Protein AF-A0A820L367-F1 (afdb_monomer_lite)

pLDDT: mean 87.92, std 12.76, range [45.09, 97.94]

Structure (mmCIF, N/CA/C/O backbone):
data_AF-A0A820L367-F1
#
_entry.id   AF-A0A820L367-F1
#
loop_
_atom_site.group_PDB
_atom_site.id
_atom_site.type_symbol
_atom_site.label_atom_id
_atom_site.label_alt_id
_atom_site.label_comp_id
_atom_site.label_asym_id
_atom_site.label_entity_id
_atom_site.label_seq_id
_atom_site.pdbx_PDB_ins_code
_atom_site.Cartn_x
_atom_site.Cartn_y
_atom_site.Cartn_z
_atom_site.occupancy
_atom_site.B_iso_or_equiv
_atom_site.auth_seq_id
_atom_site.auth_comp_id
_atom_site.auth_asym_id
_atom_site.auth_atom_id
_atom_site.pdbx_PDB_model_num
ATOM 1 N N . MET A 1 1 ? -5.774 -18.239 2.235 1.00 58.19 1 MET A N 1
ATOM 2 C CA . MET A 1 1 ? -4.894 -18.048 3.424 1.00 58.19 1 MET A CA 1
ATOM 3 C C . MET A 1 1 ? -3.807 -19.113 3.597 1.00 58.19 1 MET A C 1
ATOM 5 O O . MET A 1 1 ? -2.748 -18.811 4.132 1.00 58.19 1 MET A O 1
ATOM 9 N N . TYR A 1 2 ? -4.041 -20.343 3.139 1.00 55.53 2 TYR A N 1
ATOM 10 C CA . TYR A 1 2 ? -3.082 -21.449 3.206 1.00 55.53 2 TYR A CA 1
ATOM 11 C C . TYR A 1 2 ? -1.664 -21.078 2.723 1.00 55.53 2 TYR A C 1
ATOM 13 O O . TYR A 1 2 ? -0.696 -21.352 3.420 1.00 55.53 2 TYR A O 1
ATOM 21 N N . LEU A 1 3 ? -1.540 -20.359 1.598 1.00 59.00 3 LEU A N 1
ATOM 22 C CA . LEU A 1 3 ? -0.244 -19.939 1.043 1.00 59.00 3 LEU A CA 1
ATOM 23 C C . LEU A 1 3 ? 0.521 -18.948 1.932 1.00 59.00 3 LEU A C 1
ATOM 25 O O . LEU A 1 3 ? 1.720 -19.120 2.121 1.00 59.00 3 LEU A O 1
ATOM 29 N N . ASN A 1 4 ? -0.157 -17.948 2.513 1.00 59.75 4 ASN A N 1
ATOM 30 C CA . ASN A 1 4 ? 0.476 -17.022 3.458 1.00 59.75 4 ASN A CA 1
ATOM 31 C C . ASN A 1 4 ? 0.991 -17.784 4.681 1.00 59.75 4 ASN A C 1
ATOM 33 O O . ASN A 1 4 ? 2.143 -17.606 5.058 1.00 59.75 4 ASN A O 1
ATOM 37 N N . THR A 1 5 ? 0.187 -18.695 5.234 1.00 59.09 5 THR A N 1
ATOM 38 C CA . THR A 1 5 ? 0.571 -19.521 6.390 1.00 59.09 5 THR A CA 1
ATOM 39 C C . THR A 1 5 ? 1.739 -20.445 6.089 1.00 59.09 5 THR A C 1
ATOM 41 O O . THR A 1 5 ? 2.676 -20.507 6.881 1.00 59.09 5 THR A O 1
ATOM 44 N N . LEU A 1 6 ? 1.738 -21.103 4.928 1.00 62.34 6 LEU A N 1
ATOM 45 C CA . LEU A 1 6 ? 2.869 -21.914 4.479 1.00 62.34 6 LEU A CA 1
ATOM 46 C C . LEU A 1 6 ? 4.133 -21.078 4.229 1.00 62.34 6 LEU A C 1
ATOM 48 O O . LEU A 1 6 ? 5.236 -21.568 4.443 1.00 62.34 6 LEU A O 1
ATOM 52 N N . ALA A 1 7 ? 3.984 -19.813 3.833 1.00 59.19 7 ALA A N 1
ATOM 53 C CA . ALA A 1 7 ? 5.080 -18.855 3.692 1.00 59.19 7 ALA A CA 1
ATOM 54 C C . ALA A 1 7 ? 5.467 -18.154 5.017 1.00 59.19 7 ALA A C 1
ATOM 56 O O . ALA A 1 7 ? 6.222 -17.181 4.994 1.00 59.19 7 ALA A O 1
ATOM 57 N N . GLY A 1 8 ? 4.948 -18.607 6.167 1.00 50.41 8 GLY A N 1
ATOM 58 C CA . GLY A 1 8 ? 5.263 -18.056 7.492 1.00 50.41 8 GLY A CA 1
ATOM 59 C C . GLY A 1 8 ? 4.553 -16.739 7.850 1.00 50.41 8 GLY A C 1
ATOM 60 O O . GLY A 1 8 ? 4.980 -16.050 8.773 1.00 50.41 8 GLY A O 1
ATOM 61 N N . ARG A 1 9 ? 3.481 -16.366 7.138 1.00 57.47 9 ARG A N 1
ATOM 62 C CA . ARG A 1 9 ? 2.658 -15.152 7.342 1.00 57.47 9 ARG A CA 1
ATOM 63 C C . ARG A 1 9 ? 1.236 -15.515 7.824 1.00 57.47 9 ARG A C 1
ATOM 65 O O . ARG A 1 9 ? 0.708 -16.559 7.453 1.00 57.47 9 ARG A O 1
ATOM 72 N N . SER A 1 10 ? 0.592 -14.687 8.656 1.00 59.78 10 SER A N 1
ATOM 73 C CA . SER A 1 10 ? -0.723 -15.000 9.273 1.00 59.78 10 SER A CA 1
ATOM 74 C C . SER A 1 10 ? -1.920 -14.225 8.652 1.00 59.78 10 SER A C 1
ATOM 76 O O . SER A 1 10 ? -1.822 -13.808 7.503 1.00 59.78 10 SER A O 1
ATOM 78 N N . TYR A 1 11 ? -3.084 -14.164 9.320 1.00 46.75 11 TYR A N 1
ATOM 79 C CA . TYR A 1 11 ? -4.404 -14.587 8.809 1.00 46.75 11 TYR A CA 1
ATOM 80 C C . TYR A 1 11 ? -5.253 -13.645 7.897 1.00 46.75 11 TYR A C 1
ATOM 82 O O . TYR A 1 11 ? -5.722 -12.598 8.316 1.00 46.75 11 TYR A O 1
ATOM 90 N N . ASN A 1 12 ? -5.652 -14.220 6.751 1.00 49.00 12 ASN A N 1
ATOM 91 C CA . ASN A 1 12 ? -6.914 -14.132 5.972 1.00 49.00 12 ASN A CA 1
ATOM 92 C C . ASN A 1 12 ? -6.973 -13.388 4.617 1.00 49.00 12 ASN A C 1
ATOM 94 O O . ASN A 1 12 ? -6.524 -12.271 4.440 1.00 49.00 12 ASN A O 1
ATOM 98 N N . ASP A 1 13 ? -7.542 -14.090 3.632 1.00 45.81 13 ASP A N 1
ATOM 99 C CA . ASP A 1 13 ? -7.414 -13.940 2.176 1.00 45.81 13 ASP A CA 1
ATOM 100 C C . ASP A 1 13 ? -8.784 -13.653 1.557 1.00 45.81 13 ASP A C 1
ATOM 102 O O . ASP A 1 13 ? -9.712 -14.431 1.779 1.00 45.81 13 ASP A O 1
ATOM 106 N N . LEU A 1 14 ? -8.896 -12.559 0.800 1.00 45.09 14 LEU A N 1
ATOM 107 C CA . LEU A 1 14 ? -10.107 -12.158 0.086 1.00 45.09 14 LEU A CA 1
ATOM 108 C C . LEU A 1 14 ? -9.726 -11.725 -1.331 1.00 45.09 14 LEU A C 1
ATOM 110 O O . LEU A 1 14 ? -9.520 -10.550 -1.627 1.00 45.09 14 LEU A O 1
ATOM 114 N N . MET A 1 15 ? -9.566 -12.721 -2.203 1.00 45.22 15 MET A N 1
ATOM 115 C CA . MET A 1 15 ? -9.217 -12.555 -3.614 1.00 45.22 15 MET A CA 1
ATOM 116 C C . MET A 1 15 ? -10.324 -11.835 -4.390 1.00 45.22 15 MET A C 1
ATOM 118 O O . MET A 1 15 ? -11.175 -12.472 -5.009 1.00 45.22 15 MET A O 1
ATOM 122 N N . GLN A 1 16 ? -10.284 -10.503 -4.334 1.00 53.81 16 GLN A N 1
ATOM 123 C CA . GLN A 1 16 ? -10.557 -9.544 -5.408 1.00 53.81 16 GLN A CA 1
ATOM 124 C C . GLN A 1 16 ? -10.533 -8.135 -4.807 1.00 53.81 16 GLN A C 1
ATOM 126 O O . GLN A 1 16 ? -11.419 -7.740 -4.053 1.00 53.81 16 GLN A O 1
ATOM 131 N N . TYR A 1 17 ? -9.485 -7.378 -5.124 1.00 64.88 17 TYR A N 1
ATOM 132 C CA . TYR A 1 17 ? -9.283 -6.034 -4.593 1.00 64.88 17 TYR A CA 1
ATOM 133 C C . TYR A 1 17 ? -9.953 -5.024 -5.525 1.00 64.88 17 TYR A C 1
ATOM 135 O O . TYR A 1 17 ? -9.602 -5.008 -6.711 1.00 64.88 17 TYR A O 1
ATOM 143 N N . PRO A 1 18 ? -10.867 -4.169 -5.033 1.00 68.38 18 PRO A N 1
ATOM 144 C CA . PRO A 1 18 ? -11.334 -3.034 -5.812 1.00 68.38 18 PRO A CA 1
ATOM 145 C C . PRO A 1 18 ? -10.136 -2.166 -6.216 1.00 68.38 18 PRO A C 1
ATOM 147 O O . PRO A 1 18 ? -9.280 -1.834 -5.394 1.00 68.38 18 PRO A O 1
ATOM 150 N N . ALA A 1 19 ? -10.062 -1.831 -7.496 1.00 77.12 19 ALA A N 1
ATOM 151 C CA . ALA A 1 19 ? -9.142 -0.844 -8.056 1.00 77.12 19 ALA A CA 1
ATOM 152 C C . ALA A 1 19 ? -9.868 0.465 -8.415 1.00 77.12 19 ALA A C 1
ATOM 154 O O . ALA A 1 19 ? -9.225 1.453 -8.772 1.00 77.12 19 ALA A O 1
ATOM 155 N N . ASP A 1 20 ? -11.198 0.461 -8.313 1.00 83.88 20 ASP A N 1
ATOM 156 C CA . ASP A 1 20 ? -12.072 1.600 -8.543 1.00 83.88 20 ASP A CA 1
ATOM 157 C C . ASP A 1 20 ? -12.433 2.271 -7.215 1.00 83.88 20 ASP A C 1
ATOM 159 O O . ASP A 1 20 ? -13.020 1.660 -6.323 1.00 83.88 20 ASP A O 1
ATOM 163 N N . TYR A 1 21 ? -12.053 3.539 -7.089 1.00 86.88 21 TYR A N 1
ATOM 164 C CA . TYR A 1 21 ? -12.342 4.386 -5.931 1.00 86.88 21 TYR A CA 1
ATOM 165 C C . TYR A 1 21 ? -12.917 5.744 -6.359 1.00 86.88 21 TYR A C 1
ATOM 167 O O . TYR A 1 21 ? -12.902 6.707 -5.586 1.00 86.88 21 TYR A O 1
ATOM 175 N N . ASP A 1 22 ? -13.355 5.848 -7.614 1.00 87.00 22 ASP A N 1
ATOM 176 C CA . ASP A 1 22 ? -13.909 7.065 -8.206 1.00 87.00 22 ASP A CA 1
ATOM 177 C C . ASP A 1 22 ? -15.435 7.000 -8.277 1.00 87.00 22 ASP A C 1
ATOM 179 O O . ASP A 1 22 ? -16.114 8.008 -8.060 1.00 87.00 22 ASP A O 1
ATOM 183 N N . ASN A 1 23 ? -15.978 5.813 -8.550 1.00 87.19 23 ASN A N 1
ATOM 184 C CA . ASN A 1 23 ? -17.412 5.623 -8.685 1.00 87.19 23 ASN A CA 1
ATOM 185 C C . ASN A 1 23 ? -18.117 5.550 -7.325 1.00 87.19 23 ASN A C 1
ATOM 187 O O . ASN A 1 23 ? -17.621 4.969 -6.361 1.00 87.19 23 ASN A O 1
ATOM 191 N N . LYS A 1 24 ? -19.324 6.128 -7.259 1.00 88.69 24 LYS A N 1
ATOM 192 C CA . LYS A 1 24 ? -20.185 6.052 -6.063 1.00 88.69 24 LYS A CA 1
ATOM 193 C C . LYS A 1 24 ? -20.695 4.635 -5.802 1.00 88.69 24 LYS A C 1
ATOM 195 O O . LYS A 1 24 ? -20.961 4.286 -4.657 1.00 88.69 24 LYS A O 1
ATOM 200 N N . GLU A 1 25 ? -20.841 3.850 -6.864 1.00 89.31 25 GLU A N 1
ATOM 201 C CA . GLU A 1 25 ? -21.297 2.467 -6.829 1.00 89.31 25 GLU A CA 1
ATOM 202 C C . GLU A 1 25 ? -20.261 1.580 -7.514 1.00 89.31 25 GLU A C 1
ATOM 204 O O . GLU A 1 25 ? -19.765 1.906 -8.594 1.00 89.31 25 GLU A O 1
ATOM 209 N N . LEU A 1 26 ? -19.940 0.451 -6.885 1.00 87.19 26 LEU A N 1
ATOM 210 C CA . LEU A 1 26 ? -18.995 -0.520 -7.420 1.00 87.19 26 LEU A CA 1
ATOM 211 C C . LEU A 1 26 ? -19.738 -1.588 -8.214 1.00 87.19 26 LEU A C 1
ATOM 213 O O . LEU A 1 26 ? -20.516 -2.365 -7.658 1.00 87.19 26 LEU A O 1
ATOM 217 N N . ASN A 1 27 ? -19.455 -1.671 -9.513 1.00 87.31 27 ASN A N 1
ATOM 218 C CA . ASN A 1 27 ? -19.957 -2.758 -10.340 1.00 87.31 27 ASN A CA 1
ATOM 219 C C . ASN A 1 27 ? -19.082 -4.010 -10.174 1.00 87.31 27 ASN A C 1
ATOM 221 O O . ASN A 1 27 ? -18.130 -4.224 -10.919 1.00 87.31 27 ASN A O 1
ATOM 225 N N . LEU A 1 28 ? -19.459 -4.884 -9.243 1.00 86.31 28 LEU A N 1
ATOM 226 C CA . LEU A 1 28 ? -18.729 -6.125 -8.950 1.00 86.31 28 LEU A CA 1
ATOM 227 C C . LEU A 1 28 ? -18.792 -7.181 -10.069 1.00 86.31 28 LEU A C 1
ATOM 229 O O . LEU A 1 28 ? -18.174 -8.233 -9.951 1.00 86.31 28 LEU A O 1
ATOM 233 N N . THR A 1 29 ? -19.535 -6.926 -11.148 1.00 87.19 29 THR A N 1
ATOM 234 C CA . THR A 1 29 ? -19.555 -7.799 -12.335 1.00 87.19 29 THR A CA 1
ATOM 235 C C . THR A 1 29 ? -18.619 -7.316 -13.435 1.00 87.19 29 THR A C 1
ATOM 237 O O . THR A 1 29 ? -18.334 -8.070 -14.363 1.00 87.19 29 THR A O 1
ATOM 240 N N . ASN A 1 30 ? -18.124 -6.078 -13.341 1.00 86.44 30 ASN A N 1
ATOM 241 C CA . ASN A 1 30 ? -17.187 -5.527 -14.303 1.00 86.44 30 ASN A CA 1
ATOM 242 C C . ASN A 1 30 ? -15.747 -5.907 -13.912 1.00 86.44 30 ASN A C 1
ATOM 244 O O . ASN A 1 30 ? -15.259 -5.436 -12.884 1.00 86.44 30 ASN A O 1
ATOM 248 N N . PRO A 1 31 ? -15.016 -6.683 -14.734 1.00 86.06 31 PRO A N 1
ATOM 249 C CA . PRO A 1 31 ? -13.629 -7.037 -14.444 1.00 86.06 31 PRO A CA 1
ATOM 250 C C . PRO A 1 31 ? -12.712 -5.823 -14.247 1.00 86.06 31 PRO A C 1
ATOM 252 O O . PRO A 1 31 ? -11.756 -5.909 -13.484 1.00 86.06 31 PRO A O 1
ATOM 255 N N . SER A 1 32 ? -13.010 -4.679 -14.880 1.00 87.06 32 SER A N 1
ATOM 256 C CA . SER A 1 32 ? -12.196 -3.463 -14.740 1.00 87.06 32 SER A CA 1
ATOM 257 C C . SER A 1 32 ? -12.329 -2.783 -13.375 1.00 87.06 32 SER A C 1
ATOM 259 O O . SER A 1 32 ? -11.547 -1.889 -13.069 1.00 87.06 32 SER A O 1
ATOM 261 N N . THR A 1 33 ? -13.320 -3.167 -12.565 1.00 86.69 33 THR A N 1
ATOM 262 C CA . THR A 1 33 ? -13.466 -2.700 -11.178 1.00 86.69 33 THR A CA 1
ATOM 263 C C . THR A 1 33 ? -12.407 -3.319 -10.269 1.00 86.69 33 THR A C 1
ATOM 265 O O . THR A 1 33 ? -12.091 -2.762 -9.215 1.00 86.69 33 THR A O 1
ATOM 268 N N . PHE A 1 34 ? -11.828 -4.447 -10.674 1.00 87.19 34 PHE A N 1
ATOM 269 C CA . PHE A 1 34 ? -10.863 -5.190 -9.884 1.00 87.19 34 PHE A CA 1
ATOM 270 C C . PHE A 1 34 ? -9.436 -4.946 -10.353 1.00 87.19 34 PHE A C 1
ATOM 272 O O . PHE A 1 34 ? -9.152 -4.702 -11.525 1.00 87.19 34 PHE A O 1
ATOM 279 N N . ARG A 1 35 ? -8.515 -5.062 -9.402 1.00 90.62 35 ARG A N 1
ATOM 280 C CA . ARG A 1 35 ? -7.084 -5.095 -9.666 1.00 90.62 35 ARG A CA 1
ATOM 281 C C . ARG A 1 35 ? -6.715 -6.272 -10.575 1.00 90.62 35 ARG A C 1
ATOM 283 O O . ARG A 1 35 ? -7.164 -7.397 -10.360 1.00 90.62 35 ARG A O 1
ATOM 290 N N . ASP A 1 36 ? -5.764 -6.042 -11.479 1.00 89.69 36 ASP A N 1
ATOM 291 C CA . ASP A 1 36 ? -5.090 -7.119 -12.198 1.00 89.69 36 ASP A CA 1
ATOM 292 C C . ASP A 1 36 ? -4.094 -7.838 -11.270 1.00 89.69 36 ASP A C 1
ATOM 294 O O . ASP A 1 36 ? -2.973 -7.375 -11.026 1.00 89.69 36 ASP A O 1
ATOM 298 N N . LEU A 1 37 ? -4.527 -8.975 -10.723 1.00 88.62 37 LEU A N 1
ATOM 299 C CA . LEU A 1 37 ? -3.737 -9.812 -9.816 1.00 88.62 37 LEU A CA 1
ATOM 300 C C . LEU A 1 37 ? -2.605 -10.579 -10.510 1.00 88.62 37 LEU A C 1
ATOM 302 O O . LEU A 1 37 ? -1.744 -11.126 -9.824 1.00 88.62 37 LEU A O 1
ATOM 306 N N . SER A 1 38 ? -2.553 -10.590 -11.847 1.00 90.56 38 SER A N 1
ATOM 307 C CA . SER A 1 38 ? -1.404 -11.142 -12.577 1.00 90.56 38 SER A CA 1
ATOM 308 C C . SER A 1 38 ? -0.177 -10.224 -12.528 1.00 90.56 38 SER A C 1
ATOM 310 O O . SER A 1 38 ? 0.922 -10.634 -12.904 1.00 90.56 38 SER A O 1
ATOM 312 N N . LYS A 1 39 ? -0.348 -8.983 -12.047 1.00 93.25 39 LYS A N 1
ATOM 313 C CA . LYS A 1 39 ? 0.686 -7.948 -12.028 1.00 93.25 39 LYS A CA 1
ATOM 314 C C . LYS A 1 39 ? 1.010 -7.475 -10.604 1.00 93.25 39 LYS A C 1
ATOM 316 O O . LYS A 1 39 ? 0.110 -7.303 -9.772 1.00 93.25 39 LYS A O 1
ATOM 321 N N . PRO A 1 40 ? 2.289 -7.176 -10.307 1.00 94.62 40 PRO A N 1
ATOM 322 C CA . PRO A 1 40 ? 2.655 -6.505 -9.062 1.00 94.62 40 PRO A CA 1
ATOM 323 C C . PRO A 1 40 ? 2.081 -5.083 -9.013 1.00 94.62 40 PRO A C 1
ATOM 325 O O . PRO A 1 40 ? 1.645 -4.532 -10.029 1.00 94.62 40 PRO A O 1
ATOM 328 N N . MET A 1 41 ? 2.111 -4.463 -7.832 1.00 95.00 41 MET A N 1
ATOM 329 C CA . MET A 1 41 ? 1.578 -3.112 -7.635 1.00 95.00 41 MET A CA 1
ATOM 330 C C . MET A 1 41 ? 2.232 -2.087 -8.578 1.00 95.00 41 MET A C 1
ATOM 332 O O . MET A 1 41 ? 1.554 -1.290 -9.220 1.00 95.00 41 MET A O 1
ATOM 336 N N . GLY A 1 42 ? 3.551 -2.185 -8.766 1.00 95.88 42 GLY A N 1
ATOM 337 C CA . GLY A 1 42 ? 4.296 -1.314 -9.674 1.00 95.88 42 GLY A CA 1
ATOM 338 C C . GLY A 1 42 ? 4.032 -1.533 -11.170 1.00 95.88 42 GLY A C 1
ATOM 339 O O . GLY A 1 42 ? 4.666 -0.876 -11.984 1.00 95.88 42 GLY A O 1
ATOM 340 N N . ALA A 1 43 ? 3.142 -2.447 -11.556 1.00 96.81 43 ALA A N 1
ATOM 341 C CA . ALA A 1 43 ? 2.813 -2.725 -12.955 1.00 96.81 43 ALA A CA 1
ATOM 342 C C . ALA A 1 43 ? 1.308 -2.604 -13.255 1.00 96.81 43 ALA A C 1
ATOM 344 O O . ALA A 1 43 ? 0.853 -3.058 -14.301 1.00 96.81 43 ALA A O 1
ATOM 345 N N . GLN A 1 44 ? 0.526 -1.992 -12.359 1.00 95.31 44 GLN A N 1
ATOM 346 C CA . GLN A 1 44 ? -0.922 -1.834 -12.549 1.00 95.31 44 GLN A CA 1
ATOM 347 C C . GLN A 1 44 ? -1.280 -0.868 -13.688 1.00 95.31 44 GLN A C 1
ATOM 349 O O . GLN A 1 44 ? -2.349 -0.983 -14.281 1.00 95.31 44 GLN A O 1
ATOM 354 N N . THR A 1 45 ? -0.378 0.050 -14.044 1.00 95.44 45 THR A N 1
ATOM 355 C CA . THR A 1 45 ? -0.529 0.932 -15.210 1.00 95.44 45 THR A CA 1
ATOM 356 C C . THR A 1 45 ? 0.677 0.819 -16.138 1.00 95.44 45 THR A C 1
ATOM 358 O O . THR A 1 45 ? 1.797 0.559 -15.690 1.00 95.44 45 THR A O 1
ATOM 361 N N . ILE A 1 46 ? 0.453 1.007 -17.443 1.00 96.88 46 ILE A N 1
ATOM 362 C CA . ILE A 1 46 ? 1.503 0.851 -18.459 1.00 96.88 46 ILE A CA 1
ATOM 363 C C . ILE A 1 46 ? 2.628 1.876 -18.285 1.00 96.88 46 ILE A C 1
ATOM 365 O O . ILE A 1 46 ? 3.794 1.496 -18.265 1.00 96.88 46 ILE A O 1
ATOM 369 N N . ASP A 1 47 ? 2.290 3.147 -18.053 1.00 97.31 47 ASP A N 1
ATOM 370 C CA . ASP A 1 47 ? 3.276 4.214 -17.842 1.00 97.31 47 ASP A CA 1
ATOM 371 C C . ASP A 1 47 ? 4.181 3.900 -16.653 1.00 97.31 47 ASP A C 1
ATOM 373 O O . ASP A 1 47 ? 5.391 4.124 -16.684 1.00 97.31 47 ASP A O 1
ATOM 377 N N . ARG A 1 48 ? 3.587 3.336 -15.598 1.00 95.81 48 ARG A N 1
ATOM 378 C CA . ARG A 1 48 ? 4.301 2.967 -14.387 1.00 95.81 48 ARG A CA 1
ATOM 379 C C . ARG A 1 48 ? 5.240 1.785 -14.601 1.00 95.81 48 ARG A C 1
ATOM 381 O O . ARG A 1 48 ? 6.387 1.831 -14.156 1.00 95.81 48 ARG A O 1
ATOM 388 N N . LEU A 1 49 ? 4.778 0.761 -15.317 1.00 97.56 49 LEU A N 1
ATOM 389 C CA . LEU A 1 49 ? 5.604 -0.375 -15.719 1.00 97.56 49 LEU A CA 1
ATOM 390 C C . LEU A 1 49 ? 6.823 0.093 -16.526 1.00 97.56 49 LEU A C 1
ATOM 392 O O . LEU A 1 49 ? 7.948 -0.288 -16.205 1.00 97.56 49 LEU A O 1
ATOM 396 N N . LEU A 1 50 ? 6.607 0.956 -17.523 1.00 97.94 50 LEU A N 1
ATOM 397 C CA . LEU A 1 50 ? 7.673 1.479 -18.379 1.00 97.94 50 LEU A CA 1
ATOM 398 C C . LEU A 1 50 ? 8.716 2.272 -17.579 1.00 97.94 50 LEU A C 1
ATOM 400 O O . LEU A 1 50 ? 9.911 2.131 -17.830 1.00 97.94 50 LEU A O 1
ATOM 404 N N . GLN A 1 51 ? 8.298 3.052 -16.578 1.00 97.06 51 GLN A N 1
ATOM 405 C CA . GLN A 1 51 ? 9.231 3.765 -15.696 1.00 97.06 51 GLN A CA 1
ATOM 406 C C . GLN A 1 51 ? 10.121 2.808 -14.888 1.00 97.06 51 GLN A C 1
ATOM 408 O O . GLN A 1 51 ? 11.327 3.037 -14.784 1.00 97.06 51 GLN A O 1
ATOM 413 N N . PHE A 1 52 ? 9.562 1.727 -14.334 1.00 97.56 52 PHE A N 1
ATOM 414 C CA . PHE A 1 52 ? 10.357 0.740 -13.595 1.00 97.56 52 PHE A CA 1
ATOM 415 C C . PHE A 1 52 ? 11.284 -0.070 -14.503 1.00 97.56 52 PHE A C 1
ATOM 417 O O . PHE A 1 52 ? 12.424 -0.321 -14.120 1.00 97.56 52 PHE A O 1
ATOM 424 N N . GLN A 1 53 ? 10.830 -0.441 -15.702 1.00 97.88 53 GLN A N 1
ATOM 425 C CA . GLN A 1 53 ? 11.673 -1.110 -16.697 1.00 97.88 53 GLN A CA 1
ATOM 426 C C . GLN A 1 53 ? 12.835 -0.217 -17.131 1.00 97.88 53 GLN A C 1
ATOM 428 O O . GLN A 1 53 ? 13.975 -0.672 -17.165 1.00 97.88 53 GLN A O 1
ATOM 433 N N . LYS A 1 54 ? 12.566 1.069 -17.389 1.00 97.31 54 LYS A N 1
ATOM 434 C CA . LYS A 1 54 ? 13.598 2.054 -17.717 1.00 97.31 54 LYS A CA 1
ATOM 435 C C . LYS A 1 54 ? 14.643 2.151 -16.606 1.00 97.31 54 LYS A C 1
ATOM 437 O O . LYS A 1 54 ? 15.822 1.983 -16.881 1.00 97.31 54 LYS A O 1
ATOM 442 N N . ARG A 1 55 ? 14.214 2.325 -15.348 1.00 95.56 55 ARG A N 1
ATOM 443 C CA . ARG A 1 55 ? 15.120 2.371 -14.186 1.00 95.56 55 ARG A CA 1
ATOM 444 C C . ARG A 1 55 ? 15.966 1.104 -14.046 1.00 95.56 55 ARG A C 1
ATOM 446 O O . ARG A 1 55 ? 17.121 1.203 -13.657 1.00 95.56 55 ARG A O 1
ATOM 453 N N . PHE A 1 56 ? 15.391 -0.067 -14.318 1.00 96.94 56 PHE A N 1
ATOM 454 C CA . PHE A 1 56 ? 16.114 -1.336 -14.259 1.00 96.94 56 PHE A CA 1
ATOM 455 C C . PHE A 1 56 ? 17.199 -1.421 -15.340 1.00 96.94 56 PHE A C 1
ATOM 457 O O . PHE A 1 56 ? 18.315 -1.837 -15.051 1.00 96.94 56 PHE A O 1
ATOM 464 N N . VAL A 1 57 ? 16.877 -1.020 -16.575 1.00 97.44 57 VAL A N 1
ATOM 465 C CA . VAL A 1 57 ? 17.815 -1.039 -17.712 1.00 97.44 57 VAL A CA 1
ATOM 466 C C . VAL A 1 57 ? 18.919 0.005 -17.552 1.00 97.44 57 VAL A C 1
ATOM 468 O O . VAL A 1 57 ? 20.071 -0.274 -17.858 1.00 97.44 57 VAL A O 1
ATOM 471 N N . GLU A 1 58 ? 18.572 1.193 -17.062 1.00 96.19 58 GLU A N 1
ATOM 472 C CA . GLU A 1 58 ? 19.505 2.299 -16.815 1.00 96.19 58 GLU A CA 1
ATOM 473 C C . GLU A 1 58 ? 20.223 2.182 -15.460 1.00 96.19 58 GLU A C 1
ATOM 475 O O . GLU A 1 58 ? 20.903 3.119 -15.045 1.00 96.19 58 GLU A O 1
ATOM 480 N N . TRP A 1 59 ? 20.051 1.067 -14.740 1.00 95.06 59 TRP A N 1
ATOM 481 C CA . TRP A 1 59 ? 20.670 0.871 -13.435 1.00 95.06 59 TRP A CA 1
ATOM 482 C C . TRP A 1 59 ? 22.190 0.791 -13.563 1.00 95.06 59 TRP A C 1
ATOM 484 O O . TRP A 1 59 ? 22.724 -0.133 -14.177 1.00 95.06 59 TRP A O 1
ATOM 494 N N . ASP A 1 60 ? 22.868 1.729 -12.911 1.00 93.62 60 ASP A N 1
ATOM 495 C CA . ASP A 1 60 ? 24.319 1.774 -12.805 1.00 93.62 60 ASP A CA 1
ATOM 496 C C . ASP A 1 60 ? 24.694 2.013 -11.338 1.00 93.62 60 ASP A C 1
ATOM 498 O O . ASP A 1 60 ? 24.474 3.097 -10.791 1.00 93.62 60 ASP A O 1
ATOM 502 N N . ASP A 1 61 ? 25.181 0.966 -10.668 1.00 90.75 61 ASP A N 1
ATOM 503 C CA . ASP A 1 61 ? 25.718 1.068 -9.312 1.00 90.75 61 ASP A CA 1
ATOM 504 C C . ASP A 1 61 ? 27.233 1.308 -9.395 1.00 90.75 61 ASP A C 1
ATOM 506 O O . ASP A 1 61 ? 27.959 0.390 -9.790 1.00 90.75 61 ASP A O 1
ATOM 510 N N . PRO A 1 62 ? 27.744 2.474 -8.951 1.00 90.25 62 PRO A N 1
ATOM 511 C CA . PRO A 1 62 ? 29.169 2.804 -9.029 1.00 90.25 62 PRO A CA 1
ATOM 512 C C . PRO A 1 62 ? 30.084 1.799 -8.320 1.00 90.25 62 PRO A C 1
ATOM 514 O O . PRO A 1 62 ? 31.276 1.729 -8.611 1.00 90.25 62 PRO A O 1
ATOM 517 N N . THR A 1 63 ? 29.543 1.050 -7.355 1.00 92.50 63 THR A N 1
ATOM 518 C CA . THR A 1 63 ? 30.294 0.051 -6.584 1.00 92.50 63 THR A CA 1
ATOM 519 C C . THR A 1 63 ? 30.212 -1.361 -7.169 1.00 92.50 63 THR A C 1
ATOM 521 O O . THR A 1 63 ? 30.983 -2.228 -6.761 1.00 92.50 63 THR A O 1
ATOM 524 N N . GLY A 1 64 ? 29.282 -1.609 -8.100 1.00 90.56 64 GLY A N 1
ATOM 525 C CA . GLY A 1 64 ? 28.973 -2.935 -8.644 1.00 90.56 64 GLY A CA 1
ATOM 526 C C . GLY A 1 64 ? 28.458 -3.949 -7.613 1.00 90.56 64 GLY A C 1
ATOM 527 O O . GLY A 1 64 ? 28.419 -5.145 -7.898 1.00 90.56 64 GLY A O 1
ATOM 528 N N . SER A 1 65 ? 28.094 -3.503 -6.409 1.00 93.62 65 SER A N 1
ATOM 529 C CA . SER A 1 65 ? 27.678 -4.356 -5.293 1.00 93.62 65 SER A CA 1
ATOM 530 C C . SER A 1 65 ? 26.181 -4.656 -5.297 1.00 93.62 65 SER A C 1
ATOM 532 O O . SER A 1 65 ? 25.752 -5.685 -4.773 1.00 93.62 65 SER A O 1
ATOM 534 N N . THR A 1 66 ? 25.382 -3.774 -5.898 1.00 93.25 66 THR A N 1
ATOM 535 C CA . THR A 1 66 ? 23.924 -3.863 -5.911 1.00 93.25 66 THR A CA 1
ATOM 536 C C . THR A 1 66 ? 23.426 -4.207 -7.315 1.00 93.25 66 THR A C 1
ATOM 538 O O . THR A 1 66 ? 23.531 -3.377 -8.223 1.00 93.25 66 THR A O 1
ATOM 541 N N . PRO A 1 67 ? 22.849 -5.408 -7.520 1.00 94.81 67 PRO A N 1
ATOM 542 C CA . PRO A 1 67 ? 22.236 -5.778 -8.791 1.00 94.81 67 PRO A CA 1
ATOM 543 C C . PRO A 1 67 ? 21.088 -4.840 -9.172 1.00 94.81 67 PRO A C 1
ATOM 545 O O . PRO A 1 67 ? 20.446 -4.257 -8.298 1.00 94.81 67 PRO A O 1
ATOM 548 N N . ALA A 1 68 ? 20.773 -4.758 -10.465 1.00 96.25 68 ALA A N 1
ATOM 549 C CA . ALA A 1 68 ? 19.601 -4.028 -10.933 1.00 96.25 68 ALA A CA 1
ATOM 550 C C . ALA A 1 68 ? 18.313 -4.571 -10.299 1.00 96.25 68 ALA A C 1
ATOM 552 O O . ALA A 1 68 ? 18.122 -5.781 -10.146 1.00 96.25 68 ALA A O 1
ATOM 553 N N . TYR A 1 69 ? 17.403 -3.667 -9.950 1.00 95.31 69 TYR A N 1
ATOM 554 C CA . TYR A 1 69 ? 16.123 -4.006 -9.344 1.00 95.31 69 TYR A CA 1
ATOM 555 C C . TYR A 1 69 ? 15.028 -3.051 -9.813 1.00 95.31 69 TYR A C 1
ATOM 557 O O . TYR A 1 69 ? 15.269 -1.887 -10.127 1.00 95.31 69 TYR A O 1
ATOM 565 N N . HIS A 1 70 ? 13.793 -3.549 -9.843 1.00 96.06 70 HIS A N 1
ATOM 566 C CA . HIS A 1 70 ? 12.637 -2.724 -10.187 1.00 96.06 70 HIS A CA 1
ATOM 567 C C . HIS A 1 70 ? 12.215 -1.855 -8.995 1.00 96.06 70 HIS A C 1
ATOM 569 O O . HIS A 1 70 ? 11.963 -0.665 -9.149 1.00 96.06 70 HIS A O 1
ATOM 575 N N . TYR A 1 71 ? 12.184 -2.422 -7.786 1.00 95.25 71 TYR A N 1
ATOM 576 C CA . TYR A 1 71 ? 11.646 -1.758 -6.599 1.00 95.25 71 TYR A CA 1
ATOM 577 C C . TYR A 1 71 ? 12.727 -1.575 -5.536 1.00 95.25 71 TYR A C 1
ATOM 579 O O . TYR A 1 71 ? 13.283 -2.551 -5.044 1.00 95.25 71 TYR A O 1
ATOM 587 N N . GLY A 1 72 ? 13.002 -0.322 -5.168 1.00 92.62 72 GLY A N 1
ATOM 588 C CA . GLY A 1 72 ? 13.885 0.007 -4.038 1.00 92.62 72 GLY A CA 1
ATOM 589 C C . GLY A 1 72 ? 13.171 -0.012 -2.685 1.00 92.62 72 GLY A C 1
ATOM 590 O O . GLY A 1 72 ? 13.767 0.321 -1.666 1.00 92.62 72 GLY A O 1
ATOM 591 N N . THR A 1 73 ? 11.881 -0.350 -2.673 1.00 92.50 73 THR A N 1
ATOM 592 C CA . THR A 1 73 ? 11.037 -0.394 -1.481 1.00 92.50 73 THR A CA 1
ATOM 593 C C . THR A 1 73 ? 10.294 -1.720 -1.409 1.00 92.50 73 THR A C 1
ATOM 595 O O . THR A 1 73 ? 10.040 -2.376 -2.421 1.00 92.50 73 THR A O 1
ATOM 598 N N . CYS A 1 74 ? 9.979 -2.146 -0.186 1.00 89.75 74 CYS A N 1
ATOM 599 C CA . CYS A 1 74 ? 9.256 -3.389 0.041 1.00 89.75 74 CYS A CA 1
ATOM 600 C C . CYS A 1 74 ? 7.746 -3.149 -0.020 1.00 89.75 74 CYS A C 1
ATOM 602 O O . CYS A 1 74 ? 7.244 -2.148 0.489 1.00 89.75 74 CYS A O 1
ATOM 604 N N . TYR A 1 75 ? 7.017 -4.117 -0.566 1.00 91.31 75 TYR A N 1
ATOM 605 C CA . TYR A 1 75 ? 5.556 -4.117 -0.589 1.00 91.31 75 TYR A CA 1
ATOM 606 C C . TYR A 1 75 ? 4.924 -4.396 0.787 1.00 91.31 75 TYR A C 1
ATOM 608 O O . TYR A 1 75 ? 3.744 -4.129 0.990 1.00 91.31 75 TYR A O 1
ATOM 616 N N . SER A 1 76 ? 5.697 -4.934 1.739 1.00 91.50 76 SER A N 1
ATOM 617 C CA . SER A 1 76 ? 5.240 -5.306 3.082 1.00 91.50 76 SER A CA 1
ATOM 618 C C . SER A 1 76 ? 6.342 -5.078 4.115 1.00 91.50 76 SER A C 1
ATOM 620 O O . SER A 1 76 ? 7.465 -5.554 3.955 1.00 91.50 76 SER A O 1
ATOM 622 N N . SER A 1 77 ? 6.025 -4.396 5.212 1.00 89.19 77 SER A N 1
ATOM 623 C CA . SER A 1 77 ? 6.936 -4.178 6.340 1.00 89.19 77 SER A CA 1
ATOM 624 C C . SER A 1 77 ? 6.150 -3.868 7.614 1.00 89.19 77 SER A C 1
ATOM 626 O O . SER A 1 77 ? 4.974 -3.508 7.544 1.00 89.19 77 SER A O 1
ATOM 628 N N . ALA A 1 78 ? 6.799 -3.961 8.780 1.00 90.31 78 ALA A N 1
ATOM 629 C CA . ALA A 1 78 ? 6.182 -3.580 10.053 1.00 90.31 78 ALA A CA 1
ATOM 630 C C . ALA A 1 78 ? 5.702 -2.118 10.049 1.00 90.31 78 ALA A C 1
ATOM 632 O O . ALA A 1 78 ? 4.624 -1.826 10.558 1.00 90.31 78 ALA A O 1
ATOM 633 N N . MET A 1 79 ? 6.459 -1.221 9.407 1.00 92.19 79 MET A N 1
ATOM 634 C CA . MET A 1 79 ? 6.061 0.177 9.237 1.00 92.19 79 MET A CA 1
ATOM 635 C C . MET A 1 79 ? 4.801 0.315 8.374 1.00 92.19 79 MET A C 1
ATOM 637 O O . MET A 1 79 ? 3.915 1.088 8.714 1.00 92.19 79 MET A O 1
ATOM 641 N N . ILE A 1 80 ? 4.687 -0.447 7.280 1.00 93.38 80 ILE A N 1
ATOM 642 C CA . ILE A 1 80 ? 3.497 -0.416 6.412 1.00 93.38 80 ILE A CA 1
ATOM 643 C C . ILE A 1 80 ? 2.256 -0.872 7.186 1.00 93.38 80 ILE A C 1
ATOM 645 O O . ILE A 1 80 ? 1.231 -0.195 7.152 1.00 93.38 80 ILE A O 1
ATOM 649 N N . VAL A 1 81 ? 2.364 -1.977 7.933 1.00 93.44 81 VAL A N 1
ATOM 650 C CA . VAL A 1 81 ? 1.269 -2.483 8.777 1.00 93.44 81 VAL A CA 1
ATOM 651 C C . VAL A 1 81 ? 0.878 -1.445 9.833 1.00 93.44 81 VAL A C 1
ATOM 653 O O . VAL A 1 81 ? -0.296 -1.101 9.950 1.00 93.44 81 VAL A O 1
ATOM 656 N N . ALA A 1 82 ? 1.856 -0.892 10.558 1.00 94.06 82 ALA A N 1
ATOM 657 C CA . ALA A 1 82 ? 1.612 0.123 11.581 1.00 94.06 82 ALA A CA 1
ATOM 658 C C . ALA A 1 82 ? 1.003 1.410 10.998 1.00 94.06 82 ALA A C 1
ATOM 660 O O . ALA A 1 82 ? 0.128 2.000 11.620 1.00 94.06 82 ALA A O 1
ATOM 661 N N . SER A 1 83 ? 1.414 1.817 9.793 1.00 94.94 83 SER A N 1
ATOM 662 C CA . SER A 1 83 ? 0.871 2.984 9.089 1.00 94.94 83 SER A CA 1
ATOM 663 C C . SER A 1 83 ? -0.607 2.801 8.731 1.00 94.94 83 SER A C 1
ATOM 665 O O . SER A 1 83 ? -1.415 3.688 9.000 1.00 94.94 83 SER A O 1
ATOM 667 N N . TYR A 1 84 ? -0.998 1.636 8.199 1.00 96.25 84 TYR A N 1
ATOM 668 C CA . TYR A 1 84 ? -2.411 1.348 7.923 1.00 96.25 84 TYR A CA 1
ATOM 669 C C . TYR A 1 84 ? -3.255 1.259 9.199 1.00 96.25 84 TYR A C 1
ATOM 671 O O . TYR A 1 84 ? -4.400 1.709 9.215 1.00 96.25 84 TYR A O 1
ATOM 679 N N . LEU A 1 85 ? -2.685 0.719 10.277 1.00 96.25 85 LEU A N 1
ATOM 680 C CA . LEU A 1 85 ? -3.368 0.498 11.552 1.00 96.25 85 LEU A CA 1
ATOM 681 C C . LEU A 1 85 ? -3.173 1.632 12.567 1.00 96.25 85 LEU A C 1
ATOM 683 O O . LEU A 1 85 ? -3.567 1.476 13.721 1.00 96.25 85 LEU A O 1
ATOM 687 N N . VAL A 1 86 ? -2.634 2.784 12.152 1.00 95.69 86 VAL A N 1
ATOM 688 C CA . VAL A 1 86 ? -2.227 3.897 13.035 1.00 95.69 86 VAL A CA 1
ATOM 689 C C . VAL A 1 86 ? -3.343 4.408 13.958 1.00 95.69 86 VAL A C 1
ATOM 691 O O . VAL A 1 86 ? -3.074 4.966 15.015 1.00 95.69 86 VAL A O 1
ATOM 694 N N . ARG A 1 87 ? -4.613 4.193 13.593 1.00 96.31 87 ARG A N 1
ATOM 695 C CA . ARG A 1 87 ? -5.792 4.598 14.383 1.00 96.31 87 ARG A CA 1
ATOM 696 C C . ARG A 1 87 ? -6.192 3.600 15.471 1.00 96.31 87 ARG A C 1
ATOM 698 O O . ARG A 1 87 ? -7.043 3.909 16.305 1.00 96.31 87 ARG A O 1
ATOM 705 N N . THR A 1 88 ? -5.595 2.414 15.472 1.00 95.94 88 THR A N 1
ATOM 706 C CA . THR A 1 88 ? -5.942 1.304 16.363 1.00 95.94 88 THR A CA 1
ATOM 707 C C . THR A 1 88 ? -4.815 1.039 17.350 1.00 95.94 88 THR A C 1
ATOM 709 O O . THR A 1 88 ? -3.643 1.060 16.984 1.00 95.94 88 THR A O 1
ATOM 712 N N . GLU A 1 89 ? -5.151 0.771 18.609 1.00 94.69 89 GLU A N 1
ATOM 713 C CA . GLU A 1 89 ? -4.168 0.275 19.574 1.00 94.69 89 GLU A CA 1
ATOM 714 C C . GLU A 1 89 ? -4.023 -1.253 19.452 1.00 94.69 89 GLU A C 1
ATOM 716 O O . GLU A 1 89 ? -5.014 -1.926 19.157 1.00 94.69 89 GLU A O 1
ATOM 721 N N . PRO A 1 90 ? -2.818 -1.827 19.655 1.00 94.75 90 PRO A N 1
ATOM 722 C CA . PRO A 1 90 ? -1.567 -1.176 20.076 1.00 94.75 90 PRO A CA 1
ATOM 723 C C . PRO A 1 90 ? -0.749 -0.543 18.925 1.00 94.75 90 PRO A C 1
ATOM 725 O O . PRO A 1 90 ? 0.390 -0.116 19.127 1.00 94.75 90 PRO A O 1
ATOM 728 N N . PHE A 1 91 ? -1.266 -0.542 17.691 1.00 95.25 91 PHE A N 1
ATOM 729 C CA . PHE A 1 91 ? -0.507 -0.157 16.496 1.00 95.25 91 PHE A CA 1
ATOM 730 C C . PHE A 1 91 ? -0.175 1.333 16.424 1.00 95.25 91 PHE A C 1
ATOM 732 O O . PHE A 1 91 ? 0.865 1.676 15.867 1.00 95.25 91 PHE A O 1
ATOM 739 N N . ALA A 1 92 ? -0.974 2.202 17.044 1.00 94.75 92 ALA A N 1
ATOM 740 C CA . ALA A 1 92 ? -0.626 3.607 17.231 1.00 94.75 92 ALA A CA 1
ATOM 741 C C . ALA A 1 92 ? 0.703 3.750 17.994 1.00 94.75 92 ALA A C 1
ATOM 743 O O . ALA A 1 92 ? 1.620 4.418 17.516 1.00 94.75 92 ALA A O 1
ATOM 744 N N . GLN A 1 93 ? 0.872 3.037 19.118 1.00 94.00 93 GLN A N 1
ATOM 745 C CA . GLN A 1 93 ? 2.144 3.038 19.857 1.00 94.00 93 GLN A CA 1
ATOM 746 C C . GLN A 1 93 ? 3.294 2.429 19.053 1.00 94.00 93 GLN A C 1
ATOM 748 O O . GLN A 1 93 ? 4.428 2.902 19.138 1.00 94.00 93 GLN A O 1
ATOM 753 N N .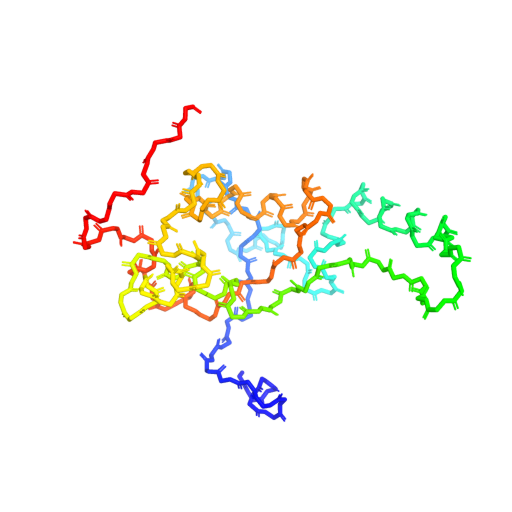 VAL A 1 94 ? 3.026 1.379 18.273 1.00 94.38 94 VAL A N 1
ATOM 754 C CA . VAL A 1 94 ? 4.040 0.781 17.391 1.00 94.38 94 VAL A CA 1
ATOM 755 C C . VAL A 1 94 ? 4.493 1.789 16.336 1.00 94.38 94 VAL A C 1
ATOM 757 O O . VAL A 1 94 ? 5.695 1.959 16.149 1.00 94.38 94 VAL A O 1
ATOM 760 N N . PHE A 1 95 ? 3.558 2.492 15.694 1.00 94.25 95 PHE A N 1
ATOM 761 C CA . PHE A 1 95 ? 3.855 3.527 14.707 1.00 94.25 95 PHE A CA 1
ATOM 762 C C . PHE A 1 95 ? 4.707 4.643 15.315 1.00 94.25 95 PHE A C 1
ATOM 764 O O . PHE A 1 95 ? 5.778 4.942 14.794 1.00 94.25 95 PHE A O 1
ATOM 771 N N . LEU A 1 96 ? 4.302 5.180 16.472 1.00 94.00 96 LEU A N 1
ATOM 772 C CA . LEU A 1 96 ? 5.065 6.211 17.181 1.00 94.00 96 LEU A CA 1
ATOM 773 C C . LEU A 1 96 ? 6.488 5.744 17.503 1.00 94.00 96 LEU A C 1
ATOM 775 O O . LEU A 1 96 ? 7.439 6.480 17.267 1.00 94.00 96 LEU A O 1
ATOM 779 N N . ARG A 1 97 ? 6.675 4.510 17.990 1.00 93.50 97 ARG A N 1
ATOM 780 C CA . ARG A 1 97 ? 8.019 3.972 18.273 1.00 93.50 97 ARG A CA 1
ATOM 781 C C . ARG A 1 97 ? 8.886 3.866 17.025 1.00 93.50 97 ARG A C 1
ATOM 783 O O . ARG A 1 97 ? 10.076 4.158 17.098 1.00 93.50 97 ARG A O 1
ATOM 790 N N . LEU A 1 98 ? 8.306 3.445 15.902 1.00 90.62 98 LEU A N 1
ATOM 791 C CA . LEU A 1 98 ? 9.027 3.358 14.635 1.00 90.62 98 LEU A CA 1
ATOM 792 C C . LEU A 1 98 ? 9.338 4.745 14.044 1.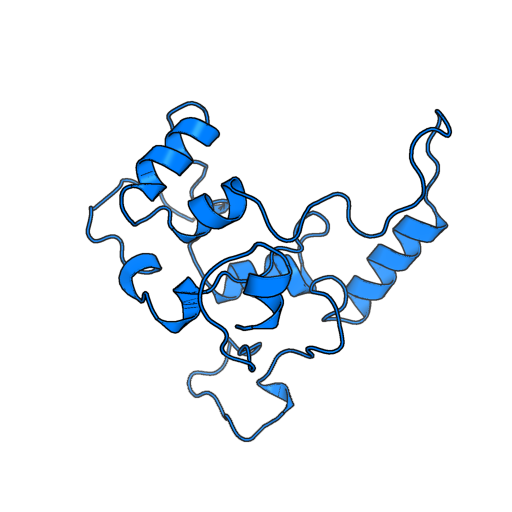00 90.62 98 LEU A C 1
ATOM 794 O O . LEU A 1 98 ? 10.294 4.863 13.284 1.00 90.62 98 LEU A O 1
ATOM 798 N N . GLN A 1 99 ? 8.582 5.777 14.436 1.00 89.06 99 GLN A N 1
ATOM 799 C CA . GLN A 1 99 ? 8.681 7.152 13.940 1.00 89.06 99 GLN A CA 1
ATOM 800 C C . GLN A 1 99 ? 9.205 8.147 14.991 1.00 89.06 99 GLN A C 1
ATOM 802 O O . GLN A 1 99 ? 8.814 9.314 15.030 1.00 89.06 99 GLN A O 1
ATOM 807 N N . SER A 1 100 ? 10.119 7.696 15.856 1.00 89.38 100 SER A N 1
ATOM 808 C CA . SER A 1 100 ? 10.818 8.546 16.837 1.00 89.38 100 SER A CA 1
ATOM 809 C C . SER A 1 100 ? 9.889 9.315 17.794 1.00 89.38 100 SER A C 1
ATOM 811 O O . SER A 1 100 ? 10.176 10.441 18.202 1.00 89.38 100 SER A O 1
ATOM 813 N N . GLY A 1 101 ? 8.766 8.704 18.168 1.00 88.12 101 GLY A N 1
ATOM 814 C CA . GLY A 1 101 ? 7.849 9.160 19.214 1.00 88.12 101 GLY A CA 1
ATOM 815 C C . GLY A 1 101 ? 6.756 10.133 18.772 1.00 88.12 101 GLY A C 1
ATOM 816 O O . GLY A 1 101 ? 5.983 10.561 19.624 1.00 88.12 101 GLY A O 1
ATOM 817 N N . HIS A 1 102 ? 6.662 10.476 17.485 1.00 87.06 102 HIS A N 1
ATOM 818 C CA . HIS A 1 102 ? 5.712 11.476 16.986 1.00 87.06 102 HIS A CA 1
ATOM 819 C C . HIS A 1 102 ? 4.952 10.956 15.763 1.00 87.06 102 HIS A C 1
ATOM 821 O O . HIS A 1 102 ? 5.463 10.124 15.013 1.00 87.06 102 HIS A O 1
ATOM 827 N N . PHE A 1 103 ? 3.724 11.441 15.560 1.00 87.31 103 PHE A N 1
ATOM 828 C CA . PHE A 1 103 ? 3.011 11.200 14.307 1.00 87.31 103 PHE A CA 1
ATOM 829 C C . PHE A 1 103 ? 3.725 11.903 13.143 1.00 87.31 103 PHE A C 1
ATOM 831 O O . PHE A 1 103 ? 4.453 12.879 13.334 1.00 87.31 103 PHE A O 1
ATOM 838 N N . GLU A 1 104 ? 3.547 11.373 11.933 1.00 84.00 104 GLU A N 1
ATOM 839 C CA . GLU A 1 104 ? 4.134 11.957 10.726 1.00 84.00 104 GLU A CA 1
ATOM 840 C C . GLU A 1 104 ? 3.331 13.183 10.256 1.00 84.00 104 GLU A C 1
ATOM 842 O O . GLU A 1 104 ? 2.272 13.502 10.798 1.00 84.00 104 GLU A O 1
ATOM 847 N N . LEU A 1 105 ? 3.811 13.861 9.211 1.00 86.75 105 LEU A N 1
ATOM 848 C CA . LEU A 1 105 ? 3.017 14.864 8.505 1.00 86.75 105 LEU A CA 1
ATOM 849 C C . LEU A 1 105 ? 1.715 14.230 7.987 1.00 86.75 105 LEU A C 1
ATOM 851 O O . LEU A 1 105 ? 1.723 13.121 7.446 1.00 86.75 105 LEU A O 1
ATOM 855 N N . ALA A 1 106 ? 0.597 14.938 8.158 1.00 88.00 106 ALA A N 1
ATOM 856 C CA . ALA A 1 106 ? -0.743 14.408 7.898 1.00 88.00 106 ALA A CA 1
ATOM 857 C C . ALA A 1 106 ? -0.936 13.904 6.455 1.00 88.00 106 ALA A C 1
ATOM 859 O O . ALA A 1 106 ? -1.645 12.924 6.233 1.00 88.00 106 ALA A O 1
ATOM 860 N N . ASP A 1 107 ? -0.275 14.543 5.487 1.00 86.19 107 ASP A N 1
ATOM 861 C CA . ASP A 1 107 ? -0.290 14.199 4.060 1.00 86.19 107 ASP A CA 1
ATOM 862 C C . ASP A 1 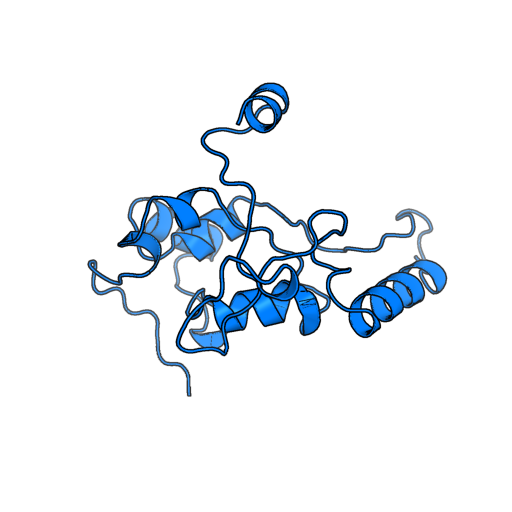107 ? 0.476 12.907 3.726 1.00 86.19 107 ASP A C 1
ATOM 864 O O . ASP A 1 107 ? 0.266 12.317 2.667 1.00 86.19 107 ASP A O 1
ATOM 868 N N . ARG A 1 108 ? 1.346 12.438 4.627 1.00 87.56 108 ARG A N 1
ATOM 869 C CA . ARG A 1 108 ? 2.110 11.188 4.474 1.00 87.56 108 ARG A CA 1
ATOM 870 C C . ARG A 1 108 ? 1.504 10.013 5.230 1.00 87.56 108 ARG A C 1
ATOM 872 O O . ARG A 1 108 ? 1.764 8.857 4.891 1.00 87.56 108 ARG A O 1
ATOM 879 N N . MET A 1 109 ? 0.658 10.291 6.218 1.00 92.94 109 MET A N 1
ATOM 880 C CA . MET A 1 109 ? -0.053 9.254 6.955 1.00 92.94 109 MET A CA 1
ATOM 881 C C . MET A 1 109 ? -1.208 8.659 6.152 1.00 92.94 109 MET A C 1
ATOM 883 O O . MET A 1 109 ? -1.777 9.279 5.257 1.00 92.94 109 MET A O 1
ATOM 887 N N . PHE A 1 110 ? -1.617 7.442 6.508 1.00 94.50 110 PHE A N 1
ATOM 888 C CA . PHE A 1 110 ? -2.771 6.804 5.887 1.00 94.50 110 PHE A CA 1
ATOM 889 C C . PHE A 1 110 ? -4.064 7.579 6.162 1.00 94.50 110 PHE A C 1
ATOM 891 O O . PHE A 1 110 ? -4.601 7.514 7.266 1.00 94.50 110 PHE A O 1
ATOM 898 N N . HIS A 1 111 ? -4.588 8.287 5.158 1.00 93.50 111 HIS A N 1
ATOM 899 C CA . HIS A 1 111 ? -5.779 9.140 5.290 1.00 93.50 111 HIS A CA 1
ATOM 900 C C . HIS A 1 111 ? -6.882 8.865 4.253 1.00 93.50 111 HIS A C 1
ATOM 902 O O . HIS A 1 111 ? -8.019 9.293 4.437 1.00 93.50 111 HIS A O 1
ATOM 908 N N . SER A 1 112 ? -6.573 8.173 3.153 1.00 94.00 112 SER A N 1
ATOM 909 C CA . SER A 1 112 ? -7.536 7.868 2.090 1.00 94.00 112 SER A CA 1
ATOM 910 C C . SER A 1 112 ? -7.129 6.607 1.341 1.00 94.00 112 SER A C 1
ATOM 912 O O . SER A 1 112 ? -6.003 6.506 0.855 1.00 94.00 112 SER A O 1
ATOM 914 N N . ILE A 1 113 ? -8.066 5.666 1.197 1.00 93.94 113 ILE A N 1
ATOM 915 C CA . ILE A 1 113 ? -7.839 4.425 0.442 1.00 93.94 113 ILE A CA 1
ATOM 916 C C . ILE A 1 113 ? -7.520 4.752 -1.019 1.00 93.94 113 ILE A C 1
ATOM 918 O O . ILE A 1 113 ? -6.531 4.261 -1.552 1.00 93.94 113 ILE A O 1
ATOM 922 N N . LYS A 1 114 ? -8.296 5.656 -1.633 1.00 94.38 114 LYS A N 1
ATOM 923 C CA . LYS A 1 114 ? -8.085 6.114 -3.011 1.00 94.38 114 LYS A CA 1
ATOM 924 C C . LYS A 1 114 ? -6.691 6.696 -3.208 1.00 94.38 114 LYS A C 1
ATOM 926 O O . LYS A 1 114 ? -5.998 6.330 -4.15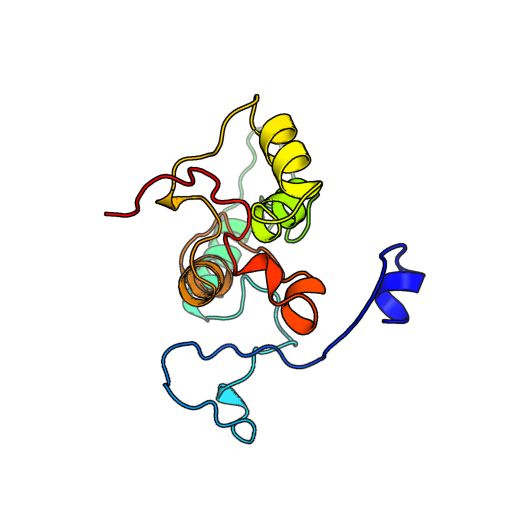3 1.00 94.38 114 LYS A O 1
ATOM 931 N N . TYR A 1 115 ? -6.290 7.617 -2.331 1.00 94.38 115 TYR A N 1
ATOM 932 C CA . TYR A 1 115 ? -4.989 8.271 -2.443 1.00 94.38 115 TYR A CA 1
ATOM 933 C C . TYR A 1 115 ? -3.854 7.247 -2.345 1.00 94.38 115 TYR A C 1
ATOM 935 O O . TYR A 1 115 ? -2.963 7.232 -3.191 1.00 94.38 115 TYR A O 1
ATOM 943 N N . PHE A 1 116 ? -3.924 6.344 -1.364 1.00 94.75 116 PHE A N 1
ATOM 944 C CA . PHE A 1 116 ? -2.903 5.317 -1.155 1.00 94.75 116 PHE A CA 1
ATOM 945 C C . PHE A 1 116 ? -2.860 4.293 -2.291 1.00 94.75 116 PHE A C 1
ATOM 947 O O . PHE A 1 116 ? -1.772 3.930 -2.737 1.00 94.75 116 PHE A O 1
ATOM 954 N N . TRP A 1 117 ? -4.018 3.886 -2.816 1.00 95.00 117 TRP A N 1
ATOM 955 C CA . TRP A 1 117 ? -4.099 3.059 -4.016 1.00 95.00 117 TRP A CA 1
ATOM 956 C C . TRP A 1 117 ? -3.414 3.737 -5.204 1.00 95.00 117 TRP A C 1
ATOM 958 O O . TRP A 1 117 ? -2.553 3.132 -5.838 1.00 95.00 117 TRP A O 1
ATOM 968 N N . LEU A 1 118 ? -3.740 5.001 -5.492 1.00 95.62 118 LEU A N 1
ATOM 969 C CA . LEU A 1 118 ? -3.141 5.746 -6.603 1.00 95.62 118 LEU A CA 1
ATOM 970 C C . LEU A 1 118 ? -1.639 5.983 -6.403 1.00 95.62 118 LEU A C 1
ATOM 972 O O . LEU A 1 118 ? -0.880 5.887 -7.366 1.00 95.62 118 LEU A O 1
ATOM 976 N N . SER A 1 119 ? -1.192 6.258 -5.175 1.00 95.69 119 SER A N 1
ATOM 977 C CA . SER A 1 119 ? 0.230 6.381 -4.832 1.00 95.69 119 SER A CA 1
ATOM 978 C C . SER A 1 119 ? 0.992 5.107 -5.199 1.00 95.69 119 SER A C 1
ATOM 980 O O . SER A 1 119 ? 1.932 5.168 -5.998 1.00 95.69 119 SER A O 1
ATOM 982 N N . ALA A 1 120 ? 0.537 3.961 -4.685 1.00 95.62 120 ALA A N 1
ATOM 983 C CA . ALA A 1 120 ? 1.209 2.678 -4.851 1.00 95.62 120 ALA A CA 1
ATOM 984 C C . ALA A 1 120 ? 1.107 2.123 -6.285 1.00 95.62 120 ALA A C 1
ATOM 986 O O . ALA A 1 120 ? 2.087 1.617 -6.831 1.00 95.62 120 ALA A O 1
ATOM 987 N N . SER A 1 121 ? -0.061 2.240 -6.924 1.00 95.25 121 SER A N 1
ATOM 988 C CA . SER A 1 121 ? -0.329 1.642 -8.244 1.00 95.25 121 SER A CA 1
ATOM 989 C C . SER A 1 121 ? 0.133 2.494 -9.433 1.00 95.25 121 SER A C 1
ATOM 991 O O . SER A 1 121 ? 0.340 1.964 -10.531 1.00 95.25 121 SER A O 1
ATOM 993 N N . LYS A 1 122 ? 0.282 3.816 -9.250 1.00 95.25 122 LYS A N 1
ATOM 994 C CA . LYS A 1 122 ? 0.462 4.754 -10.371 1.00 95.25 122 LYS A CA 1
ATOM 995 C C . LYS A 1 122 ? 1.457 5.883 -10.103 1.00 95.25 122 LYS A C 1
ATOM 997 O O . LYS A 1 122 ? 2.365 6.088 -10.904 1.00 95.25 122 LYS A O 1
ATOM 1002 N N . ASN A 1 123 ? 1.300 6.629 -9.013 1.00 94.94 123 ASN A N 1
ATOM 1003 C CA . ASN A 1 123 ? 1.840 7.989 -8.935 1.00 94.94 123 ASN A CA 1
ATOM 1004 C C . ASN A 1 123 ? 3.241 8.087 -8.307 1.00 94.94 123 ASN A C 1
ATOM 1006 O O . ASN A 1 123 ? 4.035 8.911 -8.744 1.00 94.94 123 ASN A O 1
ATOM 1010 N N . ASN A 1 124 ? 3.600 7.259 -7.318 1.00 94.75 124 ASN A N 1
ATOM 1011 C CA . ASN A 1 124 ? 4.810 7.485 -6.505 1.00 94.75 124 ASN A CA 1
ATOM 1012 C C . ASN A 1 124 ? 5.840 6.357 -6.637 1.00 94.75 124 ASN A C 1
ATOM 1014 O O . ASN A 1 124 ? 5.629 5.312 -6.044 1.00 94.75 124 ASN A O 1
ATOM 1018 N N . MET A 1 125 ? 6.943 6.534 -7.382 1.00 94.50 125 MET A N 1
ATOM 1019 C CA . MET A 1 125 ? 7.930 5.468 -7.706 1.00 94.50 125 MET A CA 1
ATOM 1020 C C . MET A 1 125 ? 8.614 4.815 -6.492 1.00 94.50 125 MET A C 1
ATOM 1022 O O . MET A 1 125 ? 9.237 3.763 -6.637 1.00 94.50 125 MET A O 1
ATOM 1026 N N . ALA A 1 126 ? 8.490 5.411 -5.304 1.00 94.44 126 ALA A N 1
ATOM 1027 C CA . ALA A 1 126 ? 8.950 4.836 -4.042 1.00 94.44 126 ALA A CA 1
ATOM 1028 C C . ALA A 1 126 ? 7.859 4.028 -3.309 1.00 94.44 126 ALA A C 1
ATOM 1030 O O . ALA A 1 126 ? 8.114 3.463 -2.247 1.00 94.44 126 ALA A O 1
ATOM 1031 N N . ASP A 1 127 ? 6.650 3.946 -3.858 1.00 95.69 127 ASP A N 1
ATOM 1032 C CA . ASP A 1 127 ? 5.500 3.285 -3.259 1.00 95.69 127 ASP A CA 1
ATOM 1033 C C . ASP A 1 127 ? 5.033 2.102 -4.110 1.00 95.69 127 ASP A C 1
ATOM 1035 O O . ASP A 1 127 ? 4.638 2.260 -5.264 1.00 95.69 127 ASP A O 1
ATOM 1039 N N . VAL A 1 128 ? 5.094 0.911 -3.519 1.00 96.31 128 VAL A N 1
ATOM 1040 C CA . VAL A 1 128 ? 4.569 -0.351 -4.066 1.00 96.31 128 VAL A CA 1
ATOM 1041 C C . VAL A 1 128 ? 3.896 -1.174 -2.964 1.00 96.31 128 VAL A C 1
ATOM 1043 O O . VAL A 1 128 ? 3.903 -2.404 -3.008 1.00 96.31 128 VAL A O 1
ATOM 1046 N N . LYS A 1 129 ? 3.369 -0.499 -1.931 1.00 95.12 129 LYS A N 1
ATOM 1047 C CA . LYS A 1 129 ? 2.733 -1.151 -0.779 1.00 95.12 129 LYS A CA 1
ATOM 1048 C C . LYS A 1 129 ? 1.576 -2.035 -1.232 1.00 95.12 129 LYS A C 1
ATOM 1050 O O . LYS A 1 129 ? 0.756 -1.628 -2.051 1.00 95.12 129 LYS A O 1
ATOM 1055 N N . GLU A 1 130 ? 1.508 -3.227 -0.658 1.00 93.31 130 GLU A N 1
ATOM 1056 C CA . GLU A 1 130 ? 0.365 -4.123 -0.788 1.00 93.31 130 GLU A CA 1
ATOM 1057 C C . GLU A 1 130 ? -0.574 -3.955 0.408 1.00 93.31 130 GLU A C 1
ATOM 1059 O O . GLU A 1 130 ? -0.157 -3.563 1.502 1.00 93.31 130 GLU A O 1
ATOM 1064 N N . LEU A 1 131 ? -1.855 -4.249 0.192 1.00 91.38 131 LEU A N 1
ATOM 1065 C CA . LEU A 1 131 ? -2.859 -4.174 1.249 1.00 91.38 131 LEU A CA 1
ATOM 1066 C C . LEU A 1 131 ? -2.642 -5.265 2.302 1.00 91.38 131 LEU A C 1
ATOM 1068 O O . LEU A 1 131 ? -2.201 -6.375 2.001 1.00 91.38 131 LEU A O 1
ATOM 1072 N N . ILE A 1 132 ? -3.011 -4.941 3.540 1.00 89.25 132 ILE A N 1
ATOM 1073 C CA . ILE A 1 132 ? -3.046 -5.888 4.658 1.00 89.25 132 ILE A CA 1
ATOM 1074 C C . ILE A 1 132 ? -4.430 -6.531 4.779 1.00 89.25 132 ILE A C 1
ATOM 1076 O O . ILE A 1 132 ? -5.420 -6.032 4.242 1.00 89.25 132 ILE A O 1
ATOM 1080 N N . THR A 1 133 ? -4.504 -7.638 5.508 1.00 85.06 133 THR A N 1
ATOM 1081 C CA . THR A 1 133 ? -5.724 -8.436 5.693 1.00 85.06 133 THR A CA 1
ATOM 1082 C C . THR A 1 133 ? -6.857 -7.669 6.388 1.00 85.06 133 THR A C 1
ATOM 1084 O O . THR A 1 133 ? -8.038 -7.896 6.139 1.00 85.06 133 THR A O 1
ATOM 1087 N N . GLU A 1 134 ? -6.508 -6.690 7.211 1.00 89.75 134 GLU A N 1
ATOM 1088 C CA . GLU A 1 134 ? -7.412 -5.881 8.016 1.00 89.75 134 GLU A CA 1
ATOM 1089 C C . GLU A 1 134 ? -8.321 -4.993 7.161 1.00 89.75 134 GLU A C 1
ATOM 1091 O O . GLU A 1 134 ? -9.439 -4.699 7.582 1.00 89.75 134 GLU A O 1
ATOM 1096 N N . PHE A 1 135 ? -7.918 -4.654 5.928 1.00 89.38 135 PHE A N 1
ATOM 1097 C CA . PHE A 1 135 ? -8.776 -3.932 4.975 1.00 89.38 135 PHE A CA 1
ATOM 1098 C C . PHE A 1 135 ? -10.094 -4.643 4.680 1.00 89.38 135 PHE A C 1
ATOM 1100 O O . PHE A 1 135 ? -11.036 -4.008 4.213 1.00 89.38 135 PHE A O 1
ATOM 1107 N N . PHE A 1 136 ? -10.173 -5.939 4.966 1.00 84.38 136 PHE A N 1
ATOM 1108 C CA . PHE A 1 136 ? -11.324 -6.739 4.605 1.00 84.38 136 PHE A CA 1
ATOM 1109 C C . PHE A 1 136 ? -12.244 -7.125 5.755 1.00 84.38 136 PHE A C 1
ATOM 1111 O O . PHE A 1 136 ? -13.356 -7.590 5.514 1.00 84.38 136 PHE A O 1
ATOM 1118 N N . TYR A 1 137 ? -11.791 -6.975 6.997 1.00 84.94 137 TYR A N 1
ATOM 1119 C CA . TYR A 1 137 ? -12.584 -7.384 8.157 1.00 84.94 137 TYR A CA 1
ATOM 1120 C C . TYR A 1 137 ? -12.522 -6.406 9.333 1.00 84.94 137 TYR A C 1
ATOM 1122 O O . TYR A 1 137 ? -13.312 -6.544 10.264 1.00 84.94 137 TYR A 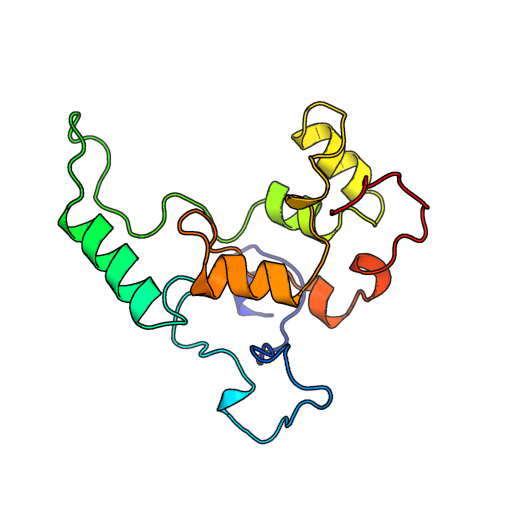O 1
ATOM 1130 N N . LEU A 1 138 ? -11.617 -5.421 9.316 1.00 91.94 138 LEU A N 1
ATOM 1131 C CA . LEU A 1 138 ? -11.414 -4.482 10.417 1.00 91.94 138 LEU A CA 1
ATOM 1132 C C . LEU A 1 138 ? -11.747 -3.043 9.981 1.00 91.94 138 LEU A C 1
ATOM 1134 O O . LEU A 1 138 ? -10.844 -2.246 9.728 1.00 91.94 138 LEU A O 1
ATOM 1138 N N . PRO A 1 139 ? -13.033 -2.648 9.953 1.00 92.69 139 PRO A N 1
ATOM 1139 C CA . PRO A 1 139 ? -13.418 -1.282 9.581 1.00 92.69 139 PRO A CA 1
ATOM 1140 C C . PRO A 1 139 ? -12.815 -0.216 10.512 1.00 92.69 139 PRO A C 1
ATOM 1142 O O . PRO A 1 139 ? -12.616 0.927 10.104 1.00 92.69 139 PRO A O 1
ATOM 1145 N N . ASN A 1 140 ? -12.463 -0.590 11.747 1.00 92.69 140 ASN A N 1
ATOM 1146 C CA . ASN A 1 140 ? -11.885 0.306 12.747 1.00 92.69 140 ASN A CA 1
ATOM 1147 C C . ASN A 1 140 ? -10.566 0.954 12.300 1.00 92.69 140 ASN A C 1
ATOM 1149 O O . ASN A 1 140 ? -10.251 2.036 12.785 1.00 92.69 140 ASN A O 1
ATOM 1153 N N . LEU A 1 141 ? -9.818 0.363 11.358 1.00 94.75 141 LEU A N 1
ATOM 1154 C CA . LEU A 1 141 ? -8.599 0.991 10.827 1.00 94.75 141 LEU A CA 1
ATOM 1155 C C . LEU A 1 141 ? -8.876 2.329 10.109 1.00 94.75 141 LEU A C 1
ATOM 1157 O O . LEU A 1 141 ? -7.987 3.175 9.995 1.00 94.75 141 LEU A O 1
ATOM 1161 N N . LEU A 1 142 ? -10.119 2.548 9.661 1.00 95.50 142 LEU A N 1
ATOM 1162 C CA . LEU A 1 142 ? -10.579 3.781 9.013 1.00 95.50 142 LEU A CA 1
ATOM 1163 C C . LEU A 1 142 ? -11.188 4.792 9.998 1.00 95.50 142 LEU A C 1
ATOM 1165 O O . LEU A 1 142 ? -11.480 5.921 9.609 1.00 95.50 142 LEU A O 1
ATOM 1169 N N . LEU A 1 143 ? -11.381 4.419 11.266 1.00 96.12 143 LEU A N 1
ATOM 1170 C CA . LEU A 1 143 ? -12.081 5.234 12.256 1.00 96.12 143 LEU A CA 1
ATOM 1171 C C . LEU A 1 143 ? -11.106 5.772 13.304 1.00 96.12 143 LEU A C 1
ATOM 1173 O O . LEU A 1 143 ? -10.405 5.013 13.963 1.00 96.12 143 LEU A O 1
ATOM 1177 N N . ASN A 1 144 ? -11.089 7.090 13.517 1.00 95.69 144 ASN A N 1
ATOM 1178 C CA . ASN A 1 144 ? -10.297 7.706 14.588 1.00 95.69 144 ASN A CA 1
ATOM 1179 C C . ASN A 1 144 ? -11.074 7.714 15.920 1.00 95.69 144 ASN A C 1
ATOM 1181 O O . ASN A 1 144 ? -11.367 8.771 16.477 1.00 95.69 144 ASN A O 1
ATOM 1185 N N . THR A 1 145 ? -11.452 6.534 16.425 1.00 94.94 145 THR A N 1
ATOM 1186 C CA . THR A 1 145 ? -12.234 6.406 17.673 1.00 94.94 145 THR A CA 1
ATOM 1187 C C . THR A 1 145 ? -11.462 6.882 18.902 1.00 94.94 145 THR A C 1
ATOM 1189 O O . THR A 1 145 ? -12.061 7.405 19.838 1.00 94.94 145 THR A O 1
ATOM 1192 N N . ASN A 1 146 ? -10.135 6.743 18.876 1.00 94.75 146 ASN A N 1
ATOM 1193 C CA . ASN A 1 146 ? -9.233 7.191 19.937 1.00 94.75 146 ASN A CA 1
ATOM 1194 C C . ASN A 1 146 ? -9.000 8.711 19.937 1.00 94.75 146 ASN A C 1
ATOM 1196 O O . ASN A 1 146 ? -8.380 9.223 20.863 1.00 94.75 146 ASN A 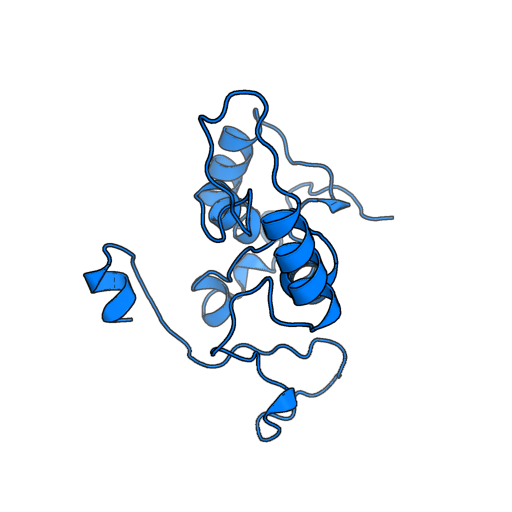O 1
ATOM 1200 N N . LYS A 1 147 ? -9.512 9.436 18.928 1.00 95.44 147 LYS A N 1
ATOM 1201 C CA . LYS A 1 147 ? -9.364 10.893 18.778 1.00 95.44 147 LYS A CA 1
ATOM 1202 C C . LYS A 1 147 ? -7.900 11.348 18.797 1.00 95.44 147 LYS A C 1
ATOM 1204 O O . LYS A 1 147 ? -7.584 12.384 19.376 1.00 95.44 147 LYS A O 1
ATOM 1209 N N . PHE A 1 148 ? -7.012 10.576 18.168 1.00 94.56 148 PHE A N 1
ATOM 1210 C CA . PHE A 1 148 ? -5.622 10.986 17.992 1.00 94.56 148 PHE A CA 1
ATOM 1211 C C . PHE A 1 148 ? -5.551 12.280 17.180 1.00 94.56 148 PHE A C 1
ATOM 1213 O O . PHE A 1 148 ? -6.328 12.458 16.235 1.00 94.56 148 PHE A O 1
ATOM 1220 N N . ASP A 1 149 ? -4.608 13.151 17.532 1.00 93.31 149 ASP A N 1
ATOM 1221 C CA . ASP A 1 149 ? -4.237 14.280 16.688 1.00 93.31 149 ASP A CA 1
ATOM 1222 C C . ASP A 1 149 ? -3.371 13.763 15.536 1.00 93.31 149 ASP A C 1
ATOM 1224 O O . ASP A 1 149 ? -2.215 13.384 15.720 1.00 93.31 149 ASP A O 1
ATOM 1228 N N . LEU A 1 150 ? -3.986 13.677 14.359 1.00 93.12 150 LEU A N 1
ATOM 1229 C CA . LEU A 1 150 ? -3.364 13.190 13.129 1.00 93.12 150 LEU A CA 1
ATOM 1230 C C . LEU A 1 150 ? -2.971 14.348 12.193 1.00 93.12 150 LEU A C 1
ATOM 1232 O O . LEU A 1 150 ? -2.606 14.101 11.044 1.00 93.12 150 LEU A O 1
ATOM 1236 N N . GLY A 1 151 ? -3.074 15.597 12.665 1.00 92.12 151 GLY A N 1
ATOM 1237 C CA . GLY A 1 151 ? -2.873 16.802 11.867 1.00 92.12 151 GLY A CA 1
ATOM 1238 C C . GLY A 1 151 ? -3.995 17.077 10.857 1.00 92.12 151 GLY A C 1
ATOM 1239 O O . GLY A 1 151 ? -5.080 16.493 10.910 1.00 92.12 151 GLY A O 1
ATOM 1240 N N . MET A 1 152 ? -3.732 18.002 9.929 1.00 89.88 152 MET A N 1
ATOM 1241 C CA . MET A 1 152 ? -4.662 18.398 8.866 1.00 89.88 152 MET A CA 1
ATOM 1242 C C . MET A 1 152 ? -3.998 18.316 7.494 1.00 89.88 152 MET A C 1
ATOM 1244 O O . MET A 1 152 ? -2.819 18.633 7.344 1.00 89.88 152 MET A O 1
ATOM 1248 N N . ILE A 1 153 ? -4.783 17.915 6.498 1.00 85.12 153 ILE A N 1
ATOM 1249 C CA . ILE A 1 153 ? -4.397 17.924 5.087 1.00 85.12 153 ILE A CA 1
ATOM 1250 C C . ILE A 1 153 ? -5.024 19.174 4.478 1.00 85.12 153 ILE A C 1
ATOM 1252 O O . ILE A 1 153 ? -6.236 19.359 4.597 1.00 85.12 153 ILE A O 1
ATOM 1256 N N . ASN A 1 154 ? -4.191 20.026 3.885 1.00 63.66 154 ASN A N 1
ATOM 1257 C CA . ASN A 1 154 ? -4.628 21.234 3.183 1.00 63.66 154 ASN A CA 1
ATOM 1258 C C . ASN A 1 154 ? -5.032 20.932 1.739 1.00 63.66 154 ASN A C 1
ATOM 1260 O O . ASN A 1 154 ? -4.419 20.021 1.136 1.00 63.66 154 ASN A O 1
#

Foldseek 3Di:
DVVCVVVVHDDDDDPWAQLDPPDPDQDPVDPNRTFDPVDALQPSDPVSVVVLVVQQVPDDDVVVPDHRDSAPEDQDDLLLVLLLQCLDPPSVVVNCVVVVNDADQLVPGPQDPNVLSCCQNPDPSNHRHDDDRCVPPPCSSNDNPVVDCSDDDD

Secondary structure (DSSP, 8-state):
-HHHHHTT--S------B---SSSS--TT-GGGB--TTS-GGGSSHHHHHHHHHHHHT---TTS-S---S-SS-S--HHHHHHHTTTSTTHHHHHHHHTTTS---TTTSS--HHHHHHIIIII-TT--PPPPGGGGT-GGGG--TT--------

Radius of gyration: 17.3 Å; chains: 1; bounding box: 52×43×38 Å

Sequence (154 aa):
MYLNTLAGRSYNDLMQYPADYDNKELNLTNPSTFRDLSKPMGAQTIDRLLQFQKRFVEWDDPTGSTPAYHYGTCYSSAMIVASYLVRTEPFAQVFLRLQSGHFELADRMFHSIKYFWLSASKNNMADVKELITEFFYLPNLLLNTNKFDLGMIN